Protein AF-A0A7K4F356-F1 (afdb_monomer_lite)

Structure (mmCIF, N/CA/C/O backbone):
data_AF-A0A7K4F356-F1
#
_entry.id   AF-A0A7K4F356-F1
#
loop_
_atom_site.group_PDB
_atom_site.id
_atom_site.type_symbol
_atom_site.label_atom_id
_atom_site.label_alt_id
_atom_site.label_comp_id
_atom_site.label_asym_id
_atom_site.label_entity_id
_atom_site.label_seq_id
_atom_site.pdbx_PDB_ins_code
_atom_site.Cartn_x
_atom_site.Cartn_y
_atom_site.Cartn_z
_atom_site.occupancy
_atom_site.B_iso_or_equiv
_atom_site.auth_seq_id
_atom_site.auth_comp_id
_atom_site.auth_asym_id
_atom_site.auth_atom_id
_atom_site.pdbx_PDB_model_num
ATOM 1 N N . MET A 1 1 ? 6.078 -7.648 -20.963 1.00 57.25 1 MET A N 1
ATOM 2 C CA . MET A 1 1 ? 7.122 -8.348 -20.186 1.00 57.25 1 MET A CA 1
ATOM 3 C C . MET A 1 1 ? 6.793 -8.173 -18.715 1.00 57.25 1 MET A C 1
ATOM 5 O O . MET A 1 1 ? 6.657 -7.038 -18.278 1.00 57.25 1 MET A O 1
ATOM 9 N N . SER A 1 2 ? 6.571 -9.262 -17.984 1.00 73.19 2 SER A N 1
ATOM 10 C CA . SER A 1 2 ? 6.378 -9.228 -16.533 1.00 73.19 2 SER A CA 1
ATOM 11 C C . SER A 1 2 ? 7.741 -9.068 -15.864 1.00 73.19 2 SER A C 1
ATOM 13 O O . SER A 1 2 ? 8.606 -9.925 -16.021 1.00 73.19 2 SER A O 1
ATOM 15 N N . VAL A 1 3 ? 7.952 -7.950 -15.173 1.00 84.31 3 VAL A N 1
ATOM 16 C CA . VAL A 1 3 ? 9.148 -7.740 -14.348 1.00 84.31 3 VAL A CA 1
ATOM 17 C C . VAL A 1 3 ? 8.955 -8.496 -13.041 1.00 84.31 3 VAL A C 1
ATOM 19 O O . VAL A 1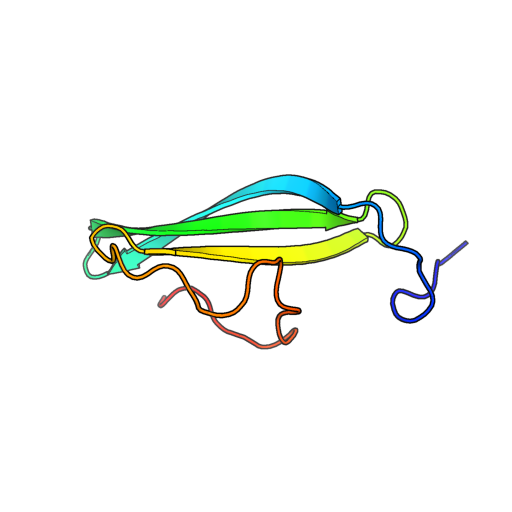 3 ? 7.938 -8.297 -12.377 1.00 84.31 3 VAL A O 1
ATOM 22 N N . ASP A 1 4 ? 9.923 -9.333 -12.676 1.00 87.56 4 ASP A N 1
ATOM 23 C CA . ASP A 1 4 ? 9.948 -10.012 -11.381 1.00 87.56 4 ASP A CA 1
ATOM 24 C C . ASP A 1 4 ? 10.125 -8.980 -10.244 1.00 87.56 4 ASP A C 1
ATOM 26 O O . ASP A 1 4 ? 11.102 -8.218 -10.235 1.00 87.56 4 ASP A O 1
ATOM 30 N N . PRO A 1 5 ? 9.178 -8.899 -9.293 1.00 83.50 5 PRO A N 1
ATOM 31 C CA . PRO A 1 5 ? 9.265 -7.969 -8.179 1.00 83.50 5 PRO A CA 1
ATOM 32 C C . PRO A 1 5 ? 10.443 -8.219 -7.234 1.00 83.50 5 PRO A C 1
ATOM 34 O O . PRO A 1 5 ? 10.866 -7.260 -6.592 1.00 83.50 5 PRO A O 1
ATOM 37 N N . GLU A 1 6 ? 10.970 -9.442 -7.130 1.00 86.25 6 GLU A N 1
ATOM 38 C CA . GLU A 1 6 ? 12.031 -9.766 -6.162 1.00 86.25 6 GLU A CA 1
ATOM 39 C C . GLU A 1 6 ? 13.427 -9.362 -6.643 1.00 86.25 6 GLU A C 1
ATOM 41 O O . GLU A 1 6 ? 14.295 -9.037 -5.834 1.00 86.25 6 GLU A O 1
ATOM 46 N N . THR A 1 7 ? 13.629 -9.289 -7.957 1.00 91.19 7 THR A N 1
ATOM 47 C CA . THR A 1 7 ? 14.892 -8.857 -8.580 1.00 91.19 7 THR A CA 1
ATOM 48 C C . THR A 1 7 ? 14.863 -7.400 -9.057 1.00 91.19 7 THR A C 1
ATOM 50 O O . THR A 1 7 ? 15.862 -6.865 -9.542 1.00 91.19 7 THR A O 1
ATOM 53 N N . CYS A 1 8 ? 13.727 -6.715 -8.907 1.00 90.06 8 CYS A N 1
ATOM 54 C CA . CYS A 1 8 ? 13.563 -5.332 -9.334 1.00 90.06 8 CYS A CA 1
ATOM 55 C C . CYS A 1 8 ? 14.380 -4.362 -8.464 1.00 90.06 8 CYS A C 1
ATOM 57 O O . CYS A 1 8 ? 14.159 -4.244 -7.260 1.00 90.06 8 CYS A O 1
ATOM 59 N N . LYS A 1 9 ? 15.238 -3.550 -9.096 1.00 92.50 9 LYS A N 1
ATOM 60 C CA . LYS A 1 9 ? 15.778 -2.337 -8.466 1.00 92.50 9 LYS A CA 1
ATOM 61 C C . LYS A 1 9 ? 14.663 -1.295 -8.365 1.00 92.50 9 LYS A C 1
ATOM 63 O O . LYS A 1 9 ? 14.360 -0.599 -9.334 1.00 92.50 9 LYS A O 1
ATOM 68 N N . HIS A 1 10 ? 14.008 -1.248 -7.211 1.00 87.88 10 HIS A N 1
ATOM 69 C CA . HIS A 1 10 ? 12.793 -0.466 -7.021 1.00 87.88 10 HIS A CA 1
ATOM 70 C C . HIS A 1 10 ? 12.994 1.036 -7.265 1.00 87.88 10 HIS A C 1
ATOM 72 O O . HIS A 1 10 ? 14.003 1.620 -6.875 1.00 87.88 10 HIS A O 1
ATOM 78 N N . GLN A 1 11 ? 11.984 1.653 -7.883 1.00 92.06 11 GLN A N 1
ATOM 79 C CA . GLN A 1 11 ? 11.853 3.101 -8.066 1.00 92.06 11 GLN A CA 1
ATOM 80 C C . GLN A 1 11 ? 10.531 3.543 -7.427 1.00 92.06 11 GLN A C 1
ATOM 82 O O . GLN A 1 11 ? 9.514 3.607 -8.128 1.00 92.06 11 GLN A O 1
ATOM 87 N N . PRO A 1 12 ? 10.500 3.723 -6.094 1.00 89.25 12 PRO A N 1
ATOM 88 C CA . PRO A 1 12 ? 9.286 4.093 -5.382 1.00 89.25 12 PRO A CA 1
ATOM 89 C C . PRO A 1 12 ? 8.827 5.479 -5.832 1.00 89.25 12 PRO A C 1
ATOM 91 O O . PRO A 1 12 ? 9.602 6.431 -5.814 1.00 89.25 12 PRO A O 1
ATOM 94 N N . VAL A 1 13 ? 7.566 5.586 -6.234 1.00 91.06 13 VAL A N 1
ATOM 95 C CA . VAL A 1 13 ? 6.884 6.863 -6.452 1.00 91.06 13 VAL A CA 1
ATOM 96 C C . VAL A 1 13 ? 5.688 6.947 -5.519 1.00 91.06 13 VAL A C 1
ATOM 98 O O . VAL A 1 13 ? 5.086 5.916 -5.195 1.00 91.06 13 VAL A O 1
ATOM 101 N N . TYR A 1 14 ? 5.357 8.159 -5.076 1.00 88.50 14 TYR A N 1
ATOM 102 C CA . TYR A 1 14 ? 4.185 8.378 -4.236 1.00 88.50 14 TYR A CA 1
ATOM 103 C C . TYR A 1 14 ? 2.934 7.917 -4.985 1.00 88.50 14 TYR A C 1
ATOM 105 O O . TYR A 1 14 ? 2.728 8.284 -6.145 1.00 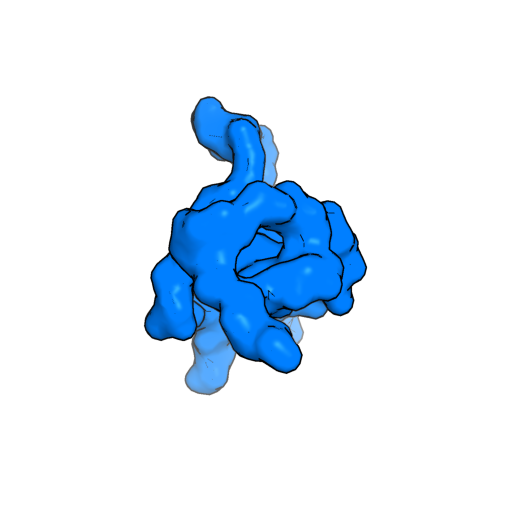88.50 14 TYR A O 1
ATOM 113 N N . PHE A 1 15 ? 2.139 7.056 -4.354 1.00 92.19 15 PHE A N 1
ATOM 114 C CA . PHE A 1 15 ? 0.969 6.441 -4.977 1.00 92.19 15 PHE A CA 1
ATOM 115 C C . PHE A 1 15 ? -0.339 6.893 -4.328 1.00 92.19 15 PHE A C 1
ATOM 117 O O . PHE A 1 15 ? -1.359 6.951 -5.011 1.00 92.19 15 PHE A O 1
ATOM 124 N N . GLY A 1 16 ? -0.308 7.250 -3.047 1.00 89.25 16 GLY A N 1
ATOM 125 C CA . GLY A 1 16 ? -1.444 7.811 -2.327 1.00 89.25 16 GLY A CA 1
ATOM 126 C C . GLY A 1 16 ? -1.309 7.607 -0.826 1.00 89.25 16 GLY A C 1
ATOM 127 O O . GLY A 1 16 ? -0.256 7.205 -0.343 1.00 89.25 16 GLY A O 1
ATOM 128 N N . VAL A 1 17 ? -2.400 7.839 -0.104 1.00 86.50 17 VAL A N 1
ATOM 129 C CA . VAL A 1 17 ? -2.484 7.682 1.350 1.00 86.50 17 VAL A CA 1
ATOM 130 C C . VAL A 1 17 ? -3.731 6.881 1.718 1.00 86.50 17 VAL A C 1
ATOM 132 O O . VAL A 1 17 ? -4.767 7.001 1.061 1.00 86.50 17 VAL A O 1
ATOM 135 N N . VAL A 1 18 ? -3.629 6.048 2.752 1.00 85.06 18 VAL A N 1
ATOM 136 C CA . VAL A 1 18 ? -4.747 5.296 3.337 1.00 85.06 18 VAL A CA 1
ATOM 137 C C . VAL A 1 18 ? -4.961 5.774 4.766 1.00 85.06 18 VAL A C 1
ATOM 139 O O . VAL A 1 18 ? -4.053 5.689 5.583 1.00 85.06 18 VAL A O 1
ATOM 142 N N . ASN A 1 19 ? -6.158 6.260 5.084 1.00 83.94 19 ASN A N 1
ATOM 143 C CA . ASN A 1 19 ? -6.493 6.670 6.447 1.00 83.94 19 ASN A CA 1
ATOM 144 C C . ASN A 1 19 ? -6.732 5.446 7.338 1.00 83.94 19 ASN A C 1
ATOM 146 O O . ASN A 1 19 ? -7.451 4.526 6.946 1.00 83.94 19 ASN A O 1
ATOM 150 N N . ILE A 1 20 ? -6.177 5.474 8.549 1.00 79.06 20 ILE A N 1
ATOM 151 C CA . ILE A 1 20 ? -6.479 4.509 9.608 1.00 79.06 20 ILE A CA 1
ATOM 152 C C . ILE A 1 20 ? -7.629 5.088 10.427 1.00 79.06 20 ILE A C 1
ATOM 154 O O . ILE A 1 20 ? -7.480 6.149 11.039 1.00 79.06 20 ILE A O 1
ATOM 158 N N . ASN A 1 21 ? -8.765 4.391 10.435 1.00 79.56 21 ASN A N 1
ATOM 159 C CA . ASN A 1 21 ? -9.959 4.809 11.161 1.00 79.56 21 ASN A CA 1
ATOM 160 C C . ASN A 1 21 ? -10.292 3.812 12.276 1.00 79.56 21 ASN A C 1
ATOM 162 O O . ASN A 1 21 ? -10.283 2.605 12.041 1.00 79.56 21 ASN A O 1
ATOM 166 N N . ILE A 1 22 ? -10.620 4.32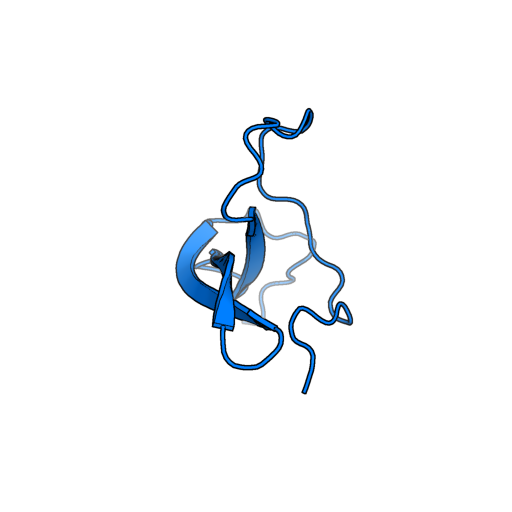9 13.459 1.00 78.50 22 ILE A N 1
ATOM 167 C CA . ILE A 1 22 ? -11.198 3.581 14.584 1.00 78.50 22 ILE A CA 1
ATOM 168 C C . ILE A 1 22 ? -12.437 4.350 15.036 1.00 78.50 22 ILE A C 1
ATOM 170 O O . ILE A 1 22 ? -12.360 5.566 15.200 1.00 78.50 22 ILE A O 1
ATOM 174 N N . ASP A 1 23 ? -13.568 3.662 15.206 1.00 83.81 23 ASP A N 1
ATOM 175 C CA . ASP A 1 23 ? -14.839 4.261 15.641 1.00 83.81 23 ASP A CA 1
ATOM 176 C C . ASP A 1 23 ? -15.217 5.519 14.834 1.00 83.81 23 ASP A C 1
ATOM 178 O O . ASP A 1 23 ? -15.509 6.578 15.385 1.00 83.81 23 ASP A O 1
ATOM 182 N N . GLU A 1 24 ? -15.133 5.417 13.501 1.00 80.25 24 GLU A N 1
ATOM 183 C CA . GLU A 1 24 ? -15.400 6.507 12.541 1.00 80.25 24 GLU A CA 1
ATOM 184 C C . GLU A 1 24 ? -14.450 7.720 12.630 1.00 80.25 24 GLU A C 1
ATOM 186 O O . GLU A 1 24 ? -14.628 8.709 11.916 1.00 80.25 24 GLU A O 1
ATOM 191 N N . ARG A 1 25 ? -13.393 7.651 13.447 1.00 74.88 25 ARG A N 1
ATOM 192 C CA . ARG A 1 25 ? -12.388 8.707 13.591 1.00 74.88 25 ARG A CA 1
ATOM 193 C C . ARG A 1 25 ? -11.069 8.323 12.932 1.00 74.88 25 ARG A C 1
ATOM 195 O O . ARG A 1 25 ? -10.507 7.270 13.225 1.00 74.88 25 ARG A O 1
ATOM 202 N N . THR A 1 26 ? -10.514 9.228 12.126 1.00 79.56 26 THR A N 1
ATOM 203 C CA . THR A 1 26 ? -9.140 9.104 11.621 1.00 79.56 26 THR A CA 1
ATOM 204 C C . THR A 1 26 ? -8.139 9.271 12.762 1.00 79.56 26 THR A C 1
ATOM 206 O O . THR A 1 26 ? -8.077 10.331 13.389 1.00 79.56 26 THR A O 1
ATOM 209 N N .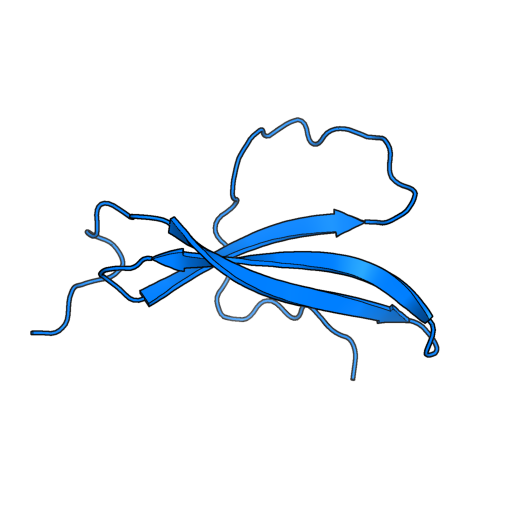 ILE A 1 27 ? -7.337 8.239 13.011 1.00 81.19 27 ILE A N 1
ATOM 210 C CA . ILE A 1 27 ? -6.284 8.224 14.043 1.00 81.19 27 ILE A CA 1
ATOM 211 C C . ILE A 1 27 ? -4.868 8.168 13.454 1.00 81.19 27 ILE A C 1
ATOM 213 O O . ILE A 1 27 ? -3.879 8.254 14.175 1.00 81.19 27 ILE A O 1
ATOM 217 N N . GLY A 1 28 ? -4.750 8.020 12.139 1.00 79.75 28 GLY A N 1
ATOM 218 C CA . GLY A 1 28 ? -3.467 7.870 11.471 1.00 79.75 28 GLY A CA 1
ATOM 219 C C . GLY A 1 28 ? -3.622 7.768 9.966 1.00 79.75 28 GLY A C 1
ATOM 220 O O . GLY A 1 28 ? -4.730 7.800 9.423 1.00 79.75 28 GLY A O 1
ATOM 221 N N . SER A 1 29 ? -2.493 7.623 9.293 1.00 82.38 29 SER A N 1
ATOM 222 C CA . SER A 1 29 ? -2.428 7.450 7.852 1.00 82.38 29 SER A CA 1
ATOM 223 C C . SER A 1 29 ? -1.242 6.582 7.460 1.00 82.38 29 SER A C 1
ATOM 225 O O . SER A 1 29 ? -0.174 6.664 8.055 1.00 82.38 29 SER A O 1
ATOM 227 N N . VAL A 1 30 ? -1.410 5.794 6.411 1.00 82.25 30 VAL A N 1
ATOM 228 C CA . VAL A 1 30 ? -0.353 5.007 5.787 1.00 82.25 30 VAL A CA 1
ATOM 229 C C . VAL A 1 30 ? -0.060 5.616 4.423 1.00 82.25 30 VAL A C 1
ATOM 231 O O . VAL A 1 30 ? -0.911 5.573 3.530 1.00 82.25 30 VAL A O 1
ATOM 234 N N . ASP A 1 31 ? 1.135 6.176 4.248 1.00 85.19 31 ASP A N 1
ATOM 235 C CA . ASP A 1 31 ? 1.597 6.633 2.940 1.00 85.19 31 ASP A CA 1
ATOM 236 C C . ASP A 1 31 ? 1.960 5.418 2.090 1.00 85.19 31 ASP A C 1
ATOM 238 O O . ASP A 1 31 ? 2.784 4.586 2.475 1.00 85.19 31 ASP A O 1
ATOM 242 N N . VAL A 1 32 ? 1.340 5.307 0.919 1.00 87.12 32 VAL A N 1
ATOM 243 C CA . VAL A 1 32 ? 1.545 4.208 -0.019 1.00 87.12 32 VAL A CA 1
ATOM 244 C C . VAL A 1 32 ? 2.443 4.677 -1.151 1.00 87.12 32 VAL A C 1
ATOM 246 O O . VAL A 1 32 ? 2.154 5.628 -1.881 1.00 87.12 32 VAL A O 1
ATOM 249 N N . TRP A 1 33 ? 3.508 3.922 -1.359 1.00 89.56 33 TRP A N 1
ATOM 250 C CA . TRP A 1 33 ? 4.461 4.082 -2.440 1.00 89.56 33 TRP A CA 1
ATOM 251 C C . TRP A 1 33 ? 4.337 2.901 -3.391 1.00 89.56 33 TRP A C 1
ATOM 253 O O . TRP A 1 33 ? 4.070 1.766 -2.988 1.00 89.56 33 TRP A O 1
ATOM 263 N N . ARG A 1 34 ? 4.557 3.136 -4.680 1.00 91.25 34 ARG A N 1
ATOM 264 C CA . ARG A 1 34 ? 4.504 2.086 -5.698 1.00 91.25 34 ARG A CA 1
ATOM 265 C C . ARG A 1 34 ? 5.725 2.165 -6.588 1.00 91.25 34 ARG A C 1
ATOM 267 O O . ARG A 1 34 ? 6.070 3.233 -7.073 1.00 91.25 34 ARG A O 1
ATOM 274 N N . CYS A 1 35 ? 6.367 1.032 -6.852 1.00 92.06 35 CYS A N 1
ATOM 275 C CA . CYS A 1 35 ? 7.447 0.987 -7.829 1.00 92.06 35 CYS A CA 1
ATOM 276 C C . CYS A 1 35 ? 6.903 1.328 -9.225 1.00 92.06 35 CYS A C 1
ATOM 278 O O . CYS A 1 35 ? 5.990 0.657 -9.715 1.00 92.06 35 CYS A O 1
ATOM 280 N N . GLY A 1 36 ? 7.492 2.315 -9.903 1.00 91.50 36 GLY A N 1
ATOM 281 C CA . GLY A 1 36 ? 7.134 2.665 -11.282 1.00 91.50 36 GLY A CA 1
ATOM 282 C C . GLY A 1 36 ? 7.321 1.510 -12.277 1.00 91.50 36 GLY A C 1
ATOM 283 O O . GLY A 1 36 ? 6.589 1.435 -13.266 1.00 91.50 36 GLY A O 1
ATOM 284 N N . VAL A 1 37 ? 8.224 0.571 -11.968 1.00 93.94 37 VAL A N 1
ATOM 285 C CA . VAL A 1 37 ? 8.616 -0.558 -12.825 1.00 93.94 37 VAL A CA 1
ATOM 286 C C . VAL A 1 37 ? 7.797 -1.819 -12.520 1.00 93.94 37 VAL A C 1
ATOM 288 O O . VAL A 1 37 ? 6.885 -2.155 -13.269 1.00 93.94 37 VAL A O 1
ATOM 291 N N . CYS A 1 38 ? 8.075 -2.506 -11.403 1.00 93.19 38 CYS A N 1
ATOM 292 C CA . CYS A 1 38 ? 7.439 -3.787 -11.058 1.00 93.19 38 CYS A CA 1
ATOM 293 C C . CYS A 1 38 ? 6.077 -3.648 -10.366 1.00 93.19 38 CYS A C 1
ATOM 295 O O . CYS A 1 38 ? 5.438 -4.646 -10.055 1.00 93.19 38 CYS A O 1
ATOM 297 N N . LYS A 1 39 ? 5.637 -2.416 -10.082 1.00 90.12 39 LYS A N 1
ATOM 298 C CA . LYS A 1 39 ? 4.358 -2.111 -9.426 1.00 90.12 39 LYS A CA 1
ATOM 299 C C . LYS A 1 39 ? 4.192 -2.651 -7.995 1.00 90.12 39 LYS A C 1
ATOM 301 O O . LYS A 1 39 ? 3.106 -2.470 -7.444 1.00 90.12 39 LYS A O 1
ATOM 306 N N . LYS A 1 40 ? 5.241 -3.223 -7.381 1.00 89.06 40 LYS A N 1
ATOM 307 C CA . LYS A 1 40 ? 5.282 -3.585 -5.950 1.00 89.06 40 LYS A CA 1
ATOM 308 C C . LYS A 1 40 ? 5.000 -2.351 -5.087 1.00 89.06 40 LYS A C 1
ATOM 310 O O . LYS A 1 40 ? 5.442 -1.252 -5.433 1.00 89.06 40 LYS A O 1
ATOM 315 N N . ARG A 1 41 ? 4.230 -2.538 -4.015 1.00 87.12 41 ARG A N 1
ATOM 316 C CA . ARG A 1 41 ? 3.854 -1.486 -3.065 1.00 87.12 41 ARG A CA 1
ATOM 317 C C . ARG A 1 41 ? 4.760 -1.535 -1.838 1.00 87.12 41 ARG A C 1
ATOM 319 O O . ARG A 1 41 ? 5.193 -2.614 -1.442 1.00 87.12 41 ARG A O 1
ATOM 326 N N . PHE A 1 42 ? 5.016 -0.368 -1.272 1.00 85.19 42 PHE A N 1
ATOM 327 C CA . PHE A 1 42 ? 5.720 -0.147 -0.011 1.00 85.19 42 PHE A CA 1
ATOM 328 C C . PHE A 1 42 ? 4.882 0.849 0.771 1.00 85.19 42 PHE A C 1
ATOM 330 O O . PHE A 1 42 ? 4.257 1.706 0.143 1.00 85.19 42 PHE A O 1
ATOM 337 N N . CYS A 1 43 ? 4.868 0.769 2.094 1.00 81.38 43 CYS A N 1
ATOM 338 C CA . CYS A 1 43 ? 4.177 1.787 2.862 1.00 81.38 43 CYS A CA 1
ATOM 339 C C . CYS A 1 43 ? 4.993 2.249 4.059 1.00 81.38 43 CYS A C 1
ATOM 341 O O . CYS A 1 43 ? 5.884 1.553 4.543 1.00 81.38 43 CYS A O 1
ATOM 343 N N . GLU A 1 44 ? 4.666 3.454 4.490 1.00 75.50 44 GLU A N 1
ATOM 344 C CA . GLU A 1 44 ? 5.189 4.092 5.683 1.00 75.50 44 GLU A CA 1
ATOM 345 C C . GLU A 1 44 ? 3.987 4.427 6.563 1.00 75.50 44 GLU A C 1
ATOM 347 O O . GLU A 1 44 ? 3.076 5.143 6.143 1.00 75.50 44 GLU A O 1
ATOM 352 N N . GLU A 1 45 ? 3.944 3.852 7.759 1.00 67.88 45 GLU A N 1
ATOM 353 C CA . GLU A 1 45 ? 2.890 4.143 8.721 1.00 67.88 45 GLU A CA 1
ATOM 354 C C . GLU A 1 45 ? 3.206 5.447 9.461 1.00 67.88 45 GLU A C 1
ATOM 356 O O . GLU A 1 45 ? 4.289 5.606 10.022 1.00 67.88 45 GLU A O 1
ATOM 361 N N . LYS A 1 46 ? 2.244 6.374 9.483 1.00 66.62 46 LYS A N 1
ATOM 362 C CA . LYS A 1 46 ? 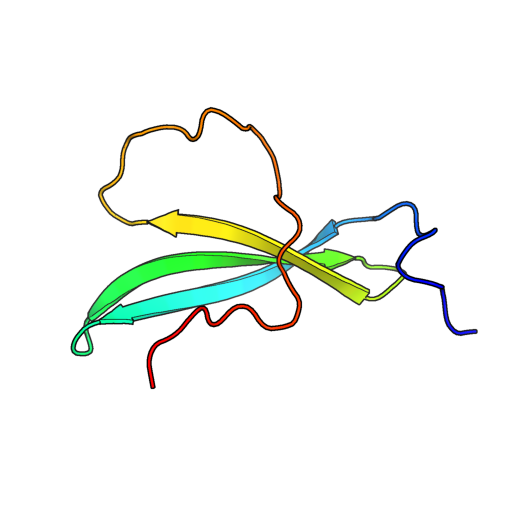2.264 7.579 10.316 1.00 66.62 46 LYS A CA 1
ATOM 363 C C . LYS A 1 46 ? 1.058 7.549 11.255 1.00 66.62 46 LYS A C 1
ATOM 365 O O . LYS A 1 46 ? -0.079 7.736 10.821 1.00 66.62 46 LYS A O 1
ATOM 370 N N . GLN A 1 47 ? 1.286 7.333 12.546 1.00 60.59 47 GLN A N 1
ATOM 371 C CA . GLN A 1 47 ? 0.232 7.441 13.560 1.00 60.59 47 GLN A CA 1
ATOM 372 C C . GLN A 1 47 ? 0.128 8.888 14.067 1.00 60.59 47 GLN A C 1
ATOM 374 O O . GLN A 1 47 ? 1.144 9.527 14.343 1.00 60.59 47 GLN A O 1
ATOM 379 N N . LEU A 1 48 ? -1.090 9.434 14.182 1.00 58.03 48 LEU A N 1
ATOM 380 C CA . LEU A 1 48 ? -1.285 10.781 14.730 1.00 58.03 48 LEU A CA 1
ATOM 381 C C . LEU A 1 48 ? -1.131 10.726 16.255 1.00 58.03 48 LEU A C 1
ATOM 383 O O . LEU A 1 48 ? -1.895 10.044 16.931 1.00 58.03 48 LEU A O 1
ATOM 387 N N . GLY A 1 49 ? -0.166 11.473 16.798 1.00 54.28 49 GLY A N 1
ATOM 388 C CA . GLY A 1 49 ? 0.084 11.561 18.243 1.00 54.28 49 GLY A CA 1
ATOM 389 C C . GLY A 1 49 ? 1.201 10.657 18.772 1.00 54.28 49 GLY A C 1
ATOM 390 O O . GLY A 1 49 ? 1.475 10.697 19.969 1.00 54.28 49 GLY A O 1
ATOM 391 N N . ILE A 1 50 ? 1.869 9.889 17.906 1.00 56.09 50 ILE A N 1
ATOM 392 C CA . ILE A 1 50 ? 3.131 9.218 18.237 1.00 56.09 50 ILE A CA 1
ATOM 393 C C . ILE A 1 50 ? 4.278 10.099 17.743 1.00 56.09 50 ILE A C 1
ATOM 395 O O . ILE A 1 50 ? 4.486 10.244 16.541 1.00 56.09 50 ILE A O 1
ATOM 399 N N . GLU A 1 51 ? 4.996 10.715 18.682 1.00 54.09 51 GLU A N 1
ATOM 400 C CA . GLU A 1 51 ? 6.210 11.501 18.403 1.00 54.09 51 GLU A CA 1
ATOM 401 C C . GLU A 1 51 ? 7.489 10.648 18.425 1.00 54.09 51 GLU A C 1
ATOM 403 O O . GLU A 1 51 ? 8.576 11.151 18.139 1.00 54.09 51 GLU A O 1
ATOM 408 N N . GLU A 1 52 ? 7.380 9.357 18.755 1.00 51.91 52 GLU A N 1
ATOM 409 C CA . GLU A 1 52 ? 8.502 8.425 18.665 1.00 51.91 52 GLU A CA 1
ATOM 410 C C . GLU A 1 52 ? 8.888 8.228 17.197 1.00 51.91 52 GLU A C 1
ATOM 412 O O . GLU A 1 52 ? 8.155 7.655 16.389 1.00 51.91 52 GLU A O 1
ATOM 417 N N . LEU A 1 53 ? 10.073 8.730 16.849 1.00 54.50 53 LEU A N 1
ATOM 418 C CA . LEU A 1 53 ? 10.742 8.392 15.603 1.00 54.50 53 LEU A CA 1
ATOM 419 C C . LEU A 1 53 ? 11.053 6.894 15.636 1.00 54.50 53 LEU A C 1
ATOM 421 O O . LEU A 1 53 ? 11.752 6.435 16.536 1.00 54.50 53 LEU A O 1
ATOM 425 N N . ALA A 1 54 ? 10.551 6.136 14.662 1.00 58.00 54 ALA A N 1
ATOM 426 C CA . ALA A 1 54 ? 10.925 4.735 14.522 1.00 58.00 54 ALA A CA 1
ATOM 427 C C . ALA A 1 54 ? 12.454 4.616 14.390 1.00 58.00 54 ALA A C 1
ATOM 429 O O . ALA A 1 54 ? 13.062 5.309 13.571 1.00 58.00 54 ALA A O 1
ATOM 430 N N . ASP A 1 55 ? 13.065 3.699 15.149 1.00 57.84 55 ASP A N 1
ATOM 431 C CA . ASP A 1 55 ? 14.516 3.441 15.109 1.00 57.84 55 ASP A CA 1
ATOM 432 C C . ASP A 1 55 ? 15.013 3.073 13.700 1.00 57.84 55 ASP A C 1
ATOM 434 O O . ASP A 1 55 ? 16.191 3.228 13.365 1.00 57.84 55 ASP A O 1
ATOM 438 N N . LEU A 1 56 ? 14.104 2.583 12.852 1.00 54.97 56 LEU A N 1
ATOM 439 C CA . LEU A 1 56 ? 14.369 2.239 11.467 1.00 54.97 56 LEU A CA 1
ATOM 440 C C . LEU A 1 56 ? 13.921 3.372 10.536 1.00 54.97 56 LEU A C 1
ATOM 442 O O . LEU A 1 56 ? 12.743 3.527 10.222 1.00 54.97 56 LEU A O 1
ATOM 446 N N . VAL A 1 57 ? 14.893 4.131 10.033 1.00 52.31 57 VAL A N 1
ATOM 447 C CA . VAL A 1 57 ? 14.669 5.119 8.972 1.00 52.31 57 VAL A CA 1
ATOM 448 C C . VAL A 1 57 ? 14.476 4.383 7.643 1.00 52.31 57 VAL A C 1
ATOM 450 O O . VAL A 1 57 ? 15.430 3.833 7.091 1.00 52.31 57 VAL A O 1
ATOM 453 N N . GLY A 1 58 ? 13.257 4.365 7.098 1.00 55.66 58 GLY A N 1
ATOM 454 C CA . GLY A 1 58 ? 13.007 3.821 5.760 1.00 55.66 58 GLY A CA 1
ATOM 455 C C . GLY A 1 58 ? 11.584 3.323 5.511 1.00 55.66 58 GLY A C 1
ATOM 456 O O . GLY A 1 58 ? 10.696 3.478 6.337 1.00 55.66 58 GLY A O 1
ATOM 457 N N . MET A 1 59 ? 11.383 2.718 4.336 1.00 59.53 59 MET A N 1
ATOM 458 C CA . MET A 1 59 ? 10.114 2.133 3.881 1.00 59.53 59 MET A CA 1
ATOM 459 C C . MET A 1 59 ? 10.132 0.618 4.146 1.00 59.53 59 MET A C 1
ATOM 461 O O . MET A 1 59 ? 10.655 -0.129 3.306 1.00 59.53 59 MET A O 1
ATOM 465 N N . PRO A 1 60 ? 9.635 0.125 5.294 1.00 63.47 60 PRO A N 1
ATOM 466 C CA . PRO A 1 60 ? 9.623 -1.307 5.557 1.00 63.47 60 PRO A CA 1
ATOM 467 C C . PRO A 1 60 ? 8.829 -2.048 4.470 1.00 63.47 60 PRO A C 1
ATOM 469 O O . PRO A 1 60 ? 7.812 -1.574 3.956 1.00 63.47 60 PRO A O 1
ATOM 472 N N . LYS A 1 61 ? 9.317 -3.232 4.079 1.00 63.34 61 LYS A N 1
ATOM 473 C CA . LYS A 1 61 ? 8.543 -4.130 3.215 1.00 63.34 61 LYS A CA 1
ATOM 474 C C . LYS A 1 61 ? 7.340 -4.615 4.012 1.00 63.34 61 LYS A C 1
ATOM 476 O O . LYS A 1 61 ? 7.494 -5.071 5.140 1.00 63.34 61 LYS A O 1
ATOM 481 N N . ILE A 1 62 ? 6.169 -4.546 3.398 1.00 64.94 62 ILE A N 1
ATOM 482 C CA . ILE A 1 62 ? 4.931 -5.003 4.017 1.00 64.94 62 ILE A CA 1
ATOM 483 C C . ILE A 1 62 ? 4.593 -6.392 3.504 1.00 64.94 62 ILE A C 1
ATOM 485 O O . ILE A 1 62 ? 4.762 -6.684 2.315 1.00 64.94 62 ILE A O 1
ATOM 489 N N . ASP A 1 63 ? 4.127 -7.228 4.425 1.00 71.44 63 ASP A N 1
ATOM 490 C CA . ASP A 1 63 ? 3.592 -8.541 4.109 1.00 71.44 63 ASP A CA 1
ATOM 491 C C . ASP A 1 63 ? 2.348 -8.397 3.208 1.00 71.44 63 ASP A C 1
ATOM 493 O O . ASP A 1 63 ? 1.468 -7.585 3.520 1.00 71.44 63 ASP A O 1
ATOM 497 N N . PRO A 1 64 ? 2.257 -9.133 2.083 1.00 69.44 64 PRO A N 1
ATOM 498 C CA . PRO A 1 64 ? 1.098 -9.092 1.193 1.00 69.44 64 PRO A CA 1
ATOM 499 C C . PRO A 1 64 ? -0.256 -9.292 1.887 1.00 69.44 64 PRO A C 1
ATOM 501 O O . PRO A 1 64 ? -1.247 -8.748 1.397 1.00 69.44 64 PRO A O 1
ATOM 504 N N . ASP A 1 65 ? -0.286 -10.020 3.006 1.00 74.81 65 ASP A N 1
ATOM 505 C CA . ASP A 1 65 ? -1.506 -10.379 3.734 1.00 74.81 65 ASP A CA 1
ATOM 506 C C . ASP A 1 65 ? -1.769 -9.493 4.964 1.00 74.81 65 ASP A C 1
ATOM 508 O O . ASP A 1 65 ? -2.735 -9.707 5.706 1.00 74.81 65 ASP A O 1
ATOM 512 N N . ALA A 1 66 ? -0.935 -8.478 5.202 1.00 66.38 66 ALA A N 1
ATOM 513 C CA . ALA A 1 66 ? -1.121 -7.572 6.325 1.00 66.38 66 ALA A CA 1
ATOM 514 C C . ALA A 1 66 ? -2.432 -6.770 6.185 1.00 66.38 66 ALA A C 1
ATOM 516 O O . ALA A 1 66 ? -2.725 -6.172 5.148 1.00 66.38 66 ALA A O 1
ATOM 517 N N . LYS A 1 67 ? -3.232 -6.745 7.258 1.00 61.41 67 LYS A N 1
ATOM 518 C CA . LYS A 1 67 ? -4.457 -5.939 7.350 1.00 61.41 67 LYS A CA 1
ATOM 519 C C . LYS A 1 67 ? -4.127 -4.577 7.952 1.00 61.41 67 LYS A C 1
ATOM 521 O O . LYS A 1 67 ? -3.577 -4.511 9.045 1.00 61.41 67 LYS A O 1
ATOM 526 N N . TRP A 1 68 ? -4.491 -3.505 7.254 1.00 59.34 68 TRP A N 1
ATOM 527 C CA . TRP A 1 68 ? -4.185 -2.116 7.652 1.00 59.34 68 TRP A CA 1
ATOM 528 C C . TRP A 1 68 ? -5.433 -1.296 7.997 1.00 59.34 68 TRP A C 1
ATOM 530 O O . TRP A 1 68 ? -5.351 -0.100 8.255 1.00 59.34 68 TRP A O 1
ATOM 540 N N . GLY A 1 69 ? -6.599 -1.939 7.971 1.00 51.53 69 GLY A N 1
ATOM 541 C CA . GLY A 1 69 ? -7.885 -1.354 8.313 1.00 51.53 69 GLY A CA 1
ATOM 542 C C . GLY A 1 69 ? -8.766 -2.418 8.948 1.00 51.53 69 GLY A C 1
ATOM 543 O O . GLY A 1 69 ? -8.759 -3.576 8.520 1.00 51.53 69 GLY A O 1
ATOM 544 N N . VAL A 1 70 ? -9.488 -2.023 9.989 1.00 49.09 70 VAL A N 1
ATOM 545 C CA . VAL A 1 70 ? -10.540 -2.839 10.590 1.00 49.09 70 VAL A CA 1
ATOM 546 C C . VAL A 1 70 ? -11.830 -2.470 9.859 1.00 49.09 70 VAL A C 1
ATOM 548 O O . VAL A 1 70 ? -12.187 -1.295 9.815 1.00 49.09 70 VAL A O 1
ATOM 551 N N . THR A 1 71 ? -12.458 -3.447 9.204 1.00 43.19 71 THR A N 1
ATOM 552 C CA . THR A 1 71 ? -13.809 -3.318 8.627 1.00 43.19 71 THR A CA 1
ATOM 553 C C . THR A 1 71 ? -14.857 -3.705 9.645 1.00 43.19 71 THR A C 1
ATOM 555 O O . THR A 1 71 ? -14.629 -4.760 10.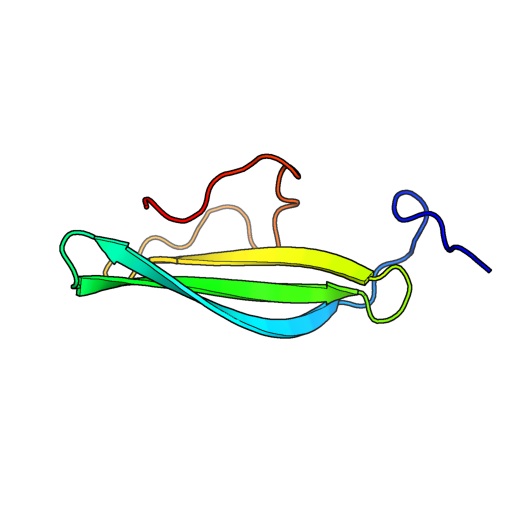284 1.00 43.19 71 THR A O 1
#

Secondary structure (DSSP, 8-state):
----TTT----EEEEEEEEEEETTEEEEEEEEEEETTT--EEEEEEETT-----SS-S-PPPPTT---S--

pLDDT: mean 75.29, std 14.32, range [43.19, 93.94]

Radius of gyration: 13.94 Å; chains: 1; bounding box: 31×22×39 Å

Foldseek 3Di:
DQDDPVPDPFDWDFDAKDFEDDPNDGQWIKGWTAGPHNRQIWIDTGGPPDPDDPPDPDTDRDDPPDDRYDD

Sequence (71 aa):
MSVDPETCKHQPVYFGVVNINIDERTIGSVDVWRCGVCKKRFCEEKQLGIEELADLVGMPKIDPDAKWGVT